Protein AF-A0AAU9VT26-F1 (afdb_monomer_lite)

Foldseek 3Di:
DDDPDPPPPPPDDPPPPDDPAQPCHVVLVVLLVVQLVCVVVVHDDDPVNSQVSSVVSCVVCVVDPCDPDDQDPVSSVVSCVVSVNDPDPPDPPDDDDPPVNVVVVVVVVVVVVVVVCVVVVPD

pLDDT: mean 78.14, std 15.05, range [41.25, 94.88]

Radius of gyration: 26.95 Å; chains: 1; bounding box: 46×36×103 Å

Sequence (123 aa):
MKRQGIQESVTSIPHDTRGHPPLLLDLDQKLILLLKSIRNRGGVVNFNVVKASALALIKSNPVKDFRGFEPTSTWVKSIYQRCNFSRRAGTTTRPPVPLGIYEECKLTFLTDIKSCIAVHSIP

Organism: NCBI:txid46732

Secondary structure (DSSP, 8-state):
------------------PPPPTTTHHHHHHHHHHHHHHHTT----HHHHHHHHHHHHHH-TTS--TT----HHHHHHHHHHTT--------SSPPPPHHHHHHHHHHHHHHHHHHHHHHT--

Structure (mmCIF, N/CA/C/O backbone):
data_AF-A0AAU9VT26-F1
#
_entry.id   AF-A0AAU9VT26-F1
#
loop_
_atom_site.group_PDB
_atom_site.id
_atom_site.type_symbol
_atom_site.label_atom_id
_atom_site.label_alt_id
_atom_site.label_comp_id
_atom_site.label_asym_id
_atom_site.label_entity_id
_atom_site.label_seq_id
_atom_site.pdbx_PDB_ins_code
_atom_site.Cartn_x
_atom_site.Cartn_y
_atom_site.Cartn_z
_atom_site.occupancy
_atom_site.B_iso_or_equiv
_atom_site.auth_seq_id
_atom_site.auth_comp_id
_atom_site.auth_asym_id
_atom_site.auth_atom_id
_atom_site.pdbx_PDB_model_num
ATOM 1 N N . MET A 1 1 ? -19.057 -13.711 63.348 1.00 41.25 1 MET A N 1
ATOM 2 C CA . MET A 1 1 ? -19.964 -13.246 62.273 1.00 41.25 1 MET A CA 1
ATOM 3 C C . MET A 1 1 ? -19.376 -13.673 60.933 1.00 41.25 1 MET A C 1
ATOM 5 O O . MET A 1 1 ? -18.337 -13.153 60.548 1.00 41.25 1 MET A O 1
ATOM 9 N N . LYS A 1 2 ? -19.948 -14.693 60.278 1.00 41.62 2 LYS A N 1
ATOM 10 C CA . LYS A 1 2 ? -19.468 -15.191 58.977 1.00 41.62 2 LYS A CA 1
ATOM 11 C C . LYS A 1 2 ? -20.074 -14.325 57.869 1.00 41.62 2 LYS A C 1
ATOM 13 O O . LYS A 1 2 ? -21.293 -14.235 57.777 1.00 41.62 2 LYS A O 1
ATOM 18 N N . ARG A 1 3 ? -19.232 -13.669 57.065 1.00 49.47 3 ARG A N 1
ATOM 19 C CA . ARG A 1 3 ? -19.654 -12.922 55.871 1.00 49.47 3 ARG A CA 1
ATOM 20 C C . ARG A 1 3 ? -20.095 -13.935 54.813 1.00 49.47 3 ARG A C 1
ATOM 22 O O . ARG A 1 3 ? -19.258 -14.653 54.275 1.00 49.47 3 ARG A O 1
ATOM 29 N N . GLN A 1 4 ? -21.399 -14.027 54.566 1.00 48.31 4 GLN A N 1
ATOM 30 C CA . GLN A 1 4 ? -21.945 -14.724 53.404 1.00 48.31 4 GLN A CA 1
ATOM 31 C C . GLN A 1 4 ? -21.641 -13.860 52.176 1.00 48.31 4 GLN A C 1
ATOM 33 O O . GLN A 1 4 ? -22.308 -12.860 51.931 1.00 48.31 4 GLN A O 1
ATOM 38 N N . GLY A 1 5 ? -20.560 -14.185 51.468 1.00 49.16 5 GLY A N 1
ATOM 39 C CA . GLY A 1 5 ? -20.278 -13.599 50.163 1.00 49.16 5 GLY A CA 1
ATOM 40 C C . GLY A 1 5 ? -21.217 -14.227 49.144 1.00 49.16 5 GLY A C 1
ATOM 41 O O . GLY A 1 5 ? -21.146 -15.432 48.918 1.00 49.16 5 GLY A O 1
ATOM 42 N N . ILE A 1 6 ? -22.108 -13.423 48.568 1.00 56.56 6 ILE A N 1
ATOM 43 C CA . ILE A 1 6 ? -22.930 -13.820 47.427 1.00 56.56 6 ILE A CA 1
ATOM 44 C C . ILE A 1 6 ? -21.958 -14.067 46.273 1.00 56.56 6 ILE A C 1
ATOM 46 O O . ILE A 1 6 ? -21.348 -13.143 45.739 1.00 56.56 6 ILE A O 1
ATOM 50 N N . GLN A 1 7 ? -21.741 -15.338 45.957 1.00 60.81 7 GLN A N 1
ATOM 51 C CA . GLN A 1 7 ? -20.884 -15.765 44.864 1.00 60.81 7 GLN A CA 1
ATOM 52 C C . GLN A 1 7 ? -21.743 -15.769 43.595 1.00 60.81 7 GLN A C 1
ATOM 54 O O . GLN A 1 7 ? -22.223 -16.810 43.155 1.00 60.81 7 GLN A O 1
ATOM 59 N N . GLU A 1 8 ? -22.022 -14.582 43.054 1.00 62.44 8 GLU A N 1
ATOM 60 C CA . GLU A 1 8 ? -22.714 -14.469 41.770 1.00 62.44 8 GLU A CA 1
ATOM 61 C C . GLU A 1 8 ? -21.802 -15.036 40.676 1.00 62.44 8 GLU A C 1
ATOM 63 O O . GLU A 1 8 ? -20.689 -14.554 40.449 1.00 62.44 8 GLU A O 1
ATOM 68 N N . SER A 1 9 ? -22.247 -16.110 40.022 1.00 60.25 9 SER A N 1
ATOM 69 C CA . SER A 1 9 ? -21.515 -16.716 38.915 1.00 60.25 9 SER A CA 1
ATOM 70 C C . SER A 1 9 ? -21.594 -15.794 37.699 1.00 60.25 9 SER A C 1
ATOM 72 O O . SER A 1 9 ? -22.598 -15.774 36.980 1.00 60.25 9 SER A O 1
ATOM 74 N N . VAL A 1 10 ? -20.532 -15.027 37.466 1.00 63.44 10 VAL A N 1
ATOM 75 C CA . VAL A 1 10 ? -20.369 -14.215 36.256 1.00 63.44 10 VAL A CA 1
ATOM 76 C C . VAL A 1 10 ? -20.374 -15.152 35.043 1.00 63.44 10 VAL A C 1
ATOM 78 O O . VAL A 1 10 ? -19.405 -15.863 34.792 1.00 63.44 10 VAL A O 1
ATOM 81 N N . THR A 1 11 ? -21.491 -15.196 34.316 1.00 70.75 11 THR A N 1
ATOM 82 C CA . THR A 1 11 ? -21.738 -16.163 33.228 1.00 70.75 11 THR A CA 1
ATOM 83 C C . THR A 1 11 ? -21.171 -15.699 31.886 1.00 70.75 11 THR A C 1
ATOM 85 O O . THR A 1 11 ? -20.898 -16.519 31.015 1.00 70.75 11 THR A O 1
ATOM 88 N N . SER A 1 12 ? -20.937 -14.397 31.718 1.00 67.69 12 SER A N 1
ATOM 89 C CA . SER A 1 12 ? -20.220 -13.847 30.567 1.00 67.69 12 SER A CA 1
ATOM 90 C C . SER A 1 12 ? -19.802 -12.404 30.822 1.00 67.69 12 SER A C 1
ATOM 92 O O . SER A 1 12 ? -20.607 -11.599 31.288 1.00 67.69 12 SER A O 1
ATOM 94 N N . ILE A 1 13 ? -18.570 -12.062 30.450 1.00 66.00 13 ILE A N 1
ATOM 95 C CA . ILE A 1 13 ? -18.117 -10.675 30.334 1.00 66.00 13 ILE A CA 1
ATOM 96 C C . ILE A 1 13 ? -18.516 -10.204 28.927 1.00 66.00 13 ILE A C 1
ATOM 98 O O . ILE A 1 13 ? -18.171 -10.893 27.962 1.00 66.00 13 ILE A O 1
ATOM 102 N N . PRO A 1 14 ? -19.240 -9.082 28.763 1.00 60.34 14 PRO A N 1
ATOM 103 C CA . PRO A 1 14 ? -19.541 -8.554 27.440 1.00 60.34 14 PRO A CA 1
ATOM 104 C C . PRO A 1 14 ? -18.225 -8.230 26.729 1.00 60.34 14 PRO A C 1
ATOM 106 O O . PRO A 1 14 ? -17.447 -7.385 27.170 1.00 60.34 14 PRO A O 1
ATOM 109 N N . HIS A 1 15 ? -17.955 -8.949 25.643 1.00 48.31 15 HIS A N 1
ATOM 110 C CA . HIS A 1 15 ? -16.756 -8.746 24.850 1.00 48.31 15 HIS A CA 1
ATOM 111 C C . HIS A 1 15 ? -16.955 -7.487 24.006 1.00 48.31 15 HIS A C 1
ATOM 113 O O . HIS A 1 15 ? -17.534 -7.538 22.921 1.00 48.31 15 HIS A O 1
ATOM 119 N N . ASP A 1 16 ? -16.495 -6.340 24.502 1.00 47.62 16 ASP A N 1
ATOM 120 C CA . ASP A 1 16 ? -16.451 -5.135 23.685 1.00 47.62 16 ASP A CA 1
ATOM 121 C C . ASP A 1 16 ? -15.347 -5.307 22.633 1.00 47.62 16 ASP A C 1
ATOM 123 O O . ASP A 1 16 ? -14.156 -5.154 22.895 1.00 47.62 16 ASP A O 1
ATOM 127 N N . THR A 1 17 ? -15.725 -5.715 21.423 1.00 55.34 17 THR A N 1
ATOM 128 C CA . THR A 1 17 ? -14.809 -5.806 20.276 1.00 55.34 17 THR A CA 1
ATOM 129 C C . THR A 1 17 ? -14.449 -4.432 19.708 1.00 55.34 17 THR A C 1
ATOM 131 O O . THR A 1 17 ? -13.803 -4.358 18.659 1.00 55.34 17 THR A O 1
ATOM 134 N N . ARG A 1 18 ? -14.868 -3.328 20.343 1.00 52.16 18 ARG A N 1
ATOM 135 C CA . ARG A 1 18 ? -14.534 -1.972 19.902 1.00 52.16 18 ARG A CA 1
ATOM 136 C C . ARG A 1 18 ? -13.075 -1.669 20.220 1.00 52.16 18 ARG A C 1
ATOM 138 O O . ARG A 1 18 ? -12.726 -1.048 21.218 1.00 52.16 18 ARG A O 1
ATOM 145 N N . GLY A 1 19 ? -12.204 -2.089 19.309 1.00 61.16 19 GLY A N 1
ATOM 146 C CA . GLY A 1 19 ? -10.886 -1.485 19.183 1.00 61.16 19 GLY A CA 1
ATOM 147 C C . GLY A 1 19 ? -11.006 0.029 18.971 1.00 61.16 19 GLY A C 1
ATOM 148 O O . GLY A 1 19 ? -12.044 0.534 18.537 1.00 61.16 19 GLY A O 1
ATOM 149 N N . HIS A 1 20 ? -9.928 0.754 19.274 1.00 61.28 20 HIS A N 1
ATOM 150 C CA . HIS A 1 20 ? -9.861 2.197 19.059 1.00 61.28 20 HIS A CA 1
ATOM 151 C C . HIS A 1 20 ? -10.270 2.545 17.613 1.00 61.28 20 HIS A C 1
ATOM 153 O O . HIS A 1 20 ? -9.761 1.906 16.681 1.00 61.28 20 HIS A O 1
ATOM 159 N N . PRO A 1 21 ? -11.184 3.512 17.407 1.00 64.69 21 PRO A N 1
ATOM 160 C CA . PRO A 1 21 ? -11.656 3.853 16.075 1.00 64.69 21 PRO A CA 1
ATOM 161 C C . PRO A 1 21 ? -10.482 4.256 15.169 1.00 64.69 21 PRO A C 1
ATOM 163 O O . PRO A 1 21 ? -9.512 4.868 15.627 1.00 64.69 21 PRO A O 1
ATOM 166 N N . PRO A 1 22 ? -10.531 3.897 13.876 1.00 72.69 22 PRO A N 1
ATOM 167 C CA . PRO A 1 22 ? -9.460 4.225 12.952 1.00 72.69 22 PRO A CA 1
ATOM 168 C C . PRO A 1 22 ? -9.318 5.739 12.801 1.00 72.69 22 PRO A C 1
ATOM 170 O O . PRO A 1 22 ? -10.293 6.437 12.536 1.00 72.69 22 PRO A O 1
ATOM 173 N N . LEU A 1 23 ? -8.078 6.230 12.879 1.00 77.75 23 LEU A N 1
ATOM 174 C CA . LEU A 1 23 ? -7.737 7.654 12.741 1.00 77.75 23 LEU A CA 1
ATOM 175 C C . LEU A 1 23 ? -8.278 8.304 11.455 1.00 77.75 23 LEU A C 1
ATOM 177 O O . LEU A 1 23 ? -8.564 9.494 11.445 1.00 77.75 23 LEU A O 1
ATOM 181 N N . LEU A 1 24 ? -8.423 7.531 10.374 1.00 80.56 24 LEU A N 1
ATOM 182 C CA . LEU A 1 24 ? -8.911 8.014 9.078 1.00 80.56 24 LEU A CA 1
ATOM 183 C C . LEU A 1 24 ? -10.433 7.864 8.882 1.00 80.56 24 LEU A C 1
ATOM 185 O O . LEU A 1 24 ? -10.944 8.289 7.841 1.00 80.56 24 LEU A O 1
ATOM 189 N N . LEU A 1 25 ? -11.163 7.287 9.847 1.00 83.19 25 LEU A N 1
ATOM 190 C CA . LEU A 1 25 ? -12.612 7.041 9.766 1.00 83.19 25 LEU A CA 1
ATOM 191 C C . LEU A 1 25 ? -12.988 6.411 8.404 1.00 83.19 25 LEU A C 1
ATOM 193 O O . LEU A 1 25 ? -12.390 5.414 8.011 1.00 83.19 25 LEU A O 1
ATOM 197 N N . ASP A 1 26 ? -13.904 7.004 7.630 1.00 82.62 26 ASP A N 1
ATOM 198 C CA . ASP A 1 26 ? -14.323 6.458 6.323 1.00 82.62 26 ASP A CA 1
ATOM 199 C C . ASP A 1 26 ? -13.205 6.389 5.267 1.00 82.62 26 ASP A C 1
ATOM 201 O O . ASP A 1 26 ? -13.288 5.599 4.323 1.00 82.62 26 ASP A O 1
ATOM 205 N N . LEU A 1 27 ? -12.156 7.217 5.382 1.00 86.44 27 LEU A N 1
ATOM 206 C CA . LEU A 1 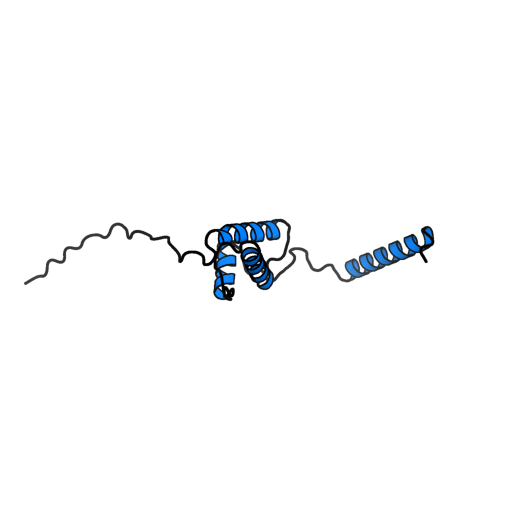27 ? -11.017 7.139 4.458 1.00 86.44 27 LEU A CA 1
ATOM 207 C C . LEU A 1 27 ? -10.173 5.891 4.714 1.00 86.44 27 LEU A C 1
ATOM 209 O O . LEU A 1 27 ? -9.484 5.424 3.807 1.00 86.44 27 LEU A O 1
ATOM 213 N N . ASP A 1 28 ? -10.257 5.325 5.916 1.00 88.69 28 ASP A N 1
ATOM 214 C CA . ASP A 1 28 ? -9.531 4.120 6.288 1.00 88.69 28 ASP A CA 1
ATOM 215 C C . ASP A 1 28 ? -9.973 2.924 5.429 1.00 88.69 28 ASP A C 1
ATOM 217 O O . ASP A 1 28 ? -9.138 2.213 4.869 1.00 88.69 28 ASP A O 1
ATOM 221 N N . GLN A 1 29 ? -11.283 2.786 5.195 1.00 88.75 29 GLN A N 1
ATOM 222 C CA . GLN A 1 29 ? -11.842 1.752 4.320 1.00 88.75 29 GLN A CA 1
ATOM 223 C C . GLN A 1 29 ? -11.316 1.890 2.882 1.00 88.75 29 GLN A C 1
ATOM 225 O O . GLN A 1 29 ? -10.891 0.907 2.270 1.00 88.75 29 GLN A O 1
ATOM 230 N N . LYS A 1 30 ? -11.299 3.121 2.345 1.00 91.38 30 LYS A N 1
ATOM 231 C CA . LYS A 1 30 ? -10.779 3.411 0.997 1.00 91.38 30 LYS A CA 1
ATOM 232 C C . LYS A 1 30 ? -9.292 3.078 0.891 1.00 91.38 30 LYS A C 1
ATOM 234 O O . LYS A 1 30 ? -8.867 2.482 -0.098 1.00 91.38 30 LYS A O 1
ATOM 239 N N . LEU A 1 31 ? -8.515 3.413 1.920 1.00 92.12 31 LEU A N 1
ATOM 240 C CA . LEU A 1 31 ? -7.095 3.087 1.992 1.00 92.12 31 LEU A CA 1
ATOM 241 C C . LEU A 1 31 ? -6.871 1.570 1.997 1.00 92.12 31 LEU A C 1
ATOM 243 O O . LEU A 1 31 ? -6.074 1.074 1.206 1.00 92.12 31 LEU A O 1
ATOM 247 N N . ILE A 1 32 ? -7.592 0.818 2.833 1.00 91.31 32 ILE A N 1
ATOM 248 C CA . ILE A 1 32 ? -7.467 -0.647 2.900 1.00 91.31 32 ILE A CA 1
ATOM 249 C C . ILE A 1 32 ? -7.791 -1.287 1.545 1.00 91.31 32 ILE A C 1
ATOM 251 O O . ILE A 1 32 ? -7.049 -2.157 1.081 1.00 91.31 32 ILE A O 1
ATOM 255 N N . LEU A 1 33 ? -8.871 -0.853 0.888 1.00 92.50 33 LEU A N 1
ATOM 256 C CA . LEU A 1 33 ? -9.258 -1.360 -0.431 1.00 92.50 33 LEU A CA 1
ATOM 257 C C . LEU A 1 33 ? -8.191 -1.067 -1.490 1.00 92.50 33 LEU A C 1
ATOM 259 O O . LEU A 1 33 ? -7.815 -1.967 -2.244 1.00 92.50 33 LEU A O 1
ATOM 263 N N . LEU A 1 34 ? -7.648 0.153 -1.502 1.00 92.62 34 LEU A N 1
ATOM 264 C CA . LEU A 1 34 ? -6.559 0.534 -2.397 1.00 92.62 34 LEU A CA 1
ATOM 265 C C . LEU A 1 34 ? -5.336 -0.368 -2.191 1.00 92.62 34 LEU A C 1
ATOM 267 O O . LEU A 1 34 ? -4.842 -0.965 -3.148 1.00 92.62 34 LEU A O 1
ATOM 271 N N . LEU A 1 35 ? -4.883 -0.535 -0.948 1.00 92.06 35 LEU A N 1
ATOM 272 C CA . LEU A 1 35 ? -3.702 -1.338 -0.628 1.00 92.06 35 LEU A CA 1
ATOM 273 C C . LEU A 1 35 ? -3.890 -2.822 -0.980 1.00 92.06 35 LEU A C 1
ATOM 275 O O . LEU A 1 35 ? -2.978 -3.445 -1.530 1.00 92.06 35 LEU A O 1
ATOM 279 N N . LYS A 1 36 ? -5.077 -3.387 -0.729 1.00 90.69 36 LYS A N 1
ATOM 280 C CA . LYS A 1 36 ? -5.421 -4.751 -1.160 1.00 90.69 36 LYS A CA 1
ATOM 281 C C . LYS A 1 36 ? -5.431 -4.875 -2.682 1.00 90.69 36 LYS A C 1
ATOM 283 O O . LYS A 1 36 ? -4.889 -5.843 -3.205 1.00 90.69 36 LYS A O 1
ATOM 288 N N . SER A 1 37 ? -5.968 -3.890 -3.403 1.00 91.50 37 SER A N 1
ATOM 289 C CA . SER A 1 37 ? -5.981 -3.907 -4.871 1.00 91.50 37 SER A CA 1
ATOM 290 C C . SER A 1 37 ? -4.569 -3.885 -5.473 1.00 91.50 37 SER A C 1
ATOM 292 O O . SER A 1 37 ? -4.288 -4.644 -6.401 1.00 91.50 37 SER A O 1
ATOM 294 N N . ILE A 1 38 ? -3.657 -3.090 -4.898 1.00 89.19 38 ILE A N 1
ATOM 295 C CA . ILE A 1 38 ? -2.244 -3.037 -5.298 1.00 89.19 38 ILE A CA 1
ATOM 296 C C . ILE A 1 38 ? -1.597 -4.402 -5.068 1.00 89.19 38 ILE A C 1
ATOM 298 O O . ILE A 1 38 ? -0.925 -4.932 -5.952 1.00 89.19 38 ILE A O 1
ATOM 302 N N . ARG A 1 39 ? -1.839 -5.003 -3.898 1.00 86.06 39 ARG A N 1
ATOM 303 C CA . ARG A 1 39 ? -1.283 -6.310 -3.546 1.00 86.06 39 ARG A CA 1
ATOM 304 C C . ARG A 1 39 ? -1.800 -7.428 -4.450 1.00 86.06 39 ARG A C 1
ATOM 306 O O . ARG A 1 39 ? -1.004 -8.250 -4.894 1.00 86.06 39 ARG A O 1
ATOM 313 N N . ASN A 1 40 ? -3.095 -7.432 -4.759 1.00 84.75 40 ASN A N 1
ATOM 314 C CA . ASN A 1 40 ? -3.722 -8.424 -5.637 1.00 84.75 40 ASN A CA 1
ATOM 315 C C . ASN A 1 40 ? -3.164 -8.374 -7.067 1.00 84.75 40 ASN A C 1
ATOM 317 O O . ASN A 1 40 ? -3.096 -9.400 -7.732 1.00 84.75 40 ASN A O 1
ATOM 321 N N . ARG A 1 41 ? -2.708 -7.202 -7.524 1.00 87.00 41 ARG A N 1
ATOM 322 C CA . ARG A 1 41 ? -2.021 -7.028 -8.816 1.00 87.00 41 ARG A CA 1
ATOM 323 C C . ARG A 1 41 ? -0.529 -7.393 -8.771 1.00 87.00 41 ARG A C 1
ATOM 325 O O . ARG A 1 41 ? 0.187 -7.149 -9.734 1.00 87.00 41 ARG A O 1
ATOM 332 N N . GLY A 1 42 ? -0.040 -7.945 -7.658 1.00 81.69 42 GLY A N 1
ATOM 333 C CA . GLY A 1 42 ? 1.371 -8.292 -7.460 1.00 81.69 42 GLY A CA 1
ATOM 334 C C . GLY A 1 42 ? 2.259 -7.123 -7.021 1.00 81.69 42 GLY A C 1
ATOM 335 O O . GLY A 1 42 ? 3.474 -7.281 -6.934 1.00 81.69 42 GLY A O 1
ATOM 336 N N . GLY A 1 43 ? 1.678 -5.958 -6.717 1.00 83.00 43 GLY A N 1
ATOM 337 C CA . GLY A 1 43 ? 2.409 -4.792 -6.234 1.00 83.00 43 GLY A CA 1
ATOM 338 C C . GLY A 1 43 ? 2.986 -4.979 -4.826 1.00 83.00 43 GLY A C 1
ATOM 339 O O . GLY A 1 43 ? 2.458 -5.713 -3.978 1.00 83.00 43 GLY A O 1
ATOM 340 N N . VAL A 1 44 ? 4.087 -4.279 -4.555 1.00 84.38 44 VAL A N 1
ATOM 341 C CA . VAL A 1 44 ? 4.729 -4.260 -3.237 1.00 84.38 44 VAL A CA 1
ATOM 342 C C . VAL A 1 44 ? 4.133 -3.132 -2.401 1.00 84.38 44 VAL A C 1
ATOM 344 O O . VAL A 1 44 ? 4.248 -1.960 -2.749 1.00 84.38 44 VAL A O 1
ATOM 347 N N . VAL A 1 45 ? 3.534 -3.482 -1.263 1.00 86.88 45 VAL A N 1
ATOM 348 C CA . VAL A 1 45 ? 3.055 -2.507 -0.278 1.00 86.88 45 VAL A CA 1
ATOM 349 C C . VAL A 1 45 ? 4.081 -2.414 0.845 1.00 86.88 45 VAL A C 1
ATOM 351 O O . VAL A 1 45 ? 4.128 -3.268 1.728 1.00 86.88 45 VAL A O 1
ATOM 354 N N . ASN A 1 46 ? 4.931 -1.392 0.780 1.00 88.06 46 ASN A N 1
ATOM 355 C CA . ASN A 1 46 ? 5.911 -1.092 1.819 1.00 88.06 46 ASN A CA 1
ATOM 356 C C . ASN A 1 46 ? 5.444 0.071 2.712 1.00 88.06 46 ASN A C 1
ATOM 358 O O . ASN A 1 46 ? 4.389 0.672 2.503 1.00 88.06 46 ASN A O 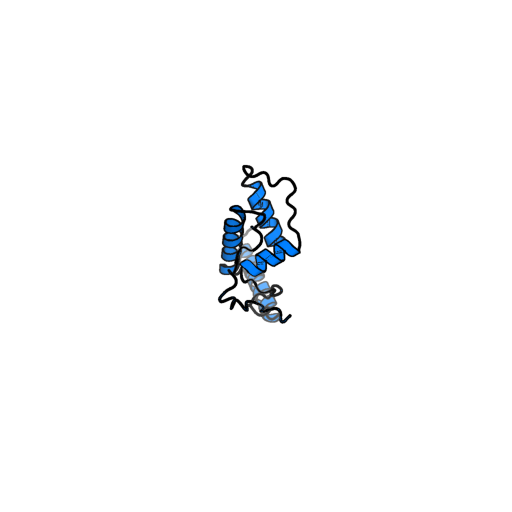1
ATOM 362 N N . PHE A 1 47 ? 6.260 0.400 3.715 1.00 87.88 47 PHE A N 1
ATOM 363 C CA . PHE A 1 47 ? 5.937 1.428 4.703 1.00 87.88 47 PHE A CA 1
ATOM 364 C C . PHE A 1 47 ? 5.655 2.791 4.059 1.00 87.88 47 PHE A C 1
ATOM 366 O O . PHE A 1 47 ? 4.680 3.458 4.404 1.00 87.88 47 PHE A O 1
ATOM 373 N N . ASN A 1 48 ? 6.476 3.166 3.080 1.00 89.44 48 ASN A N 1
ATOM 374 C CA . ASN A 1 48 ? 6.362 4.433 2.369 1.00 89.44 48 ASN A CA 1
ATOM 375 C C . ASN A 1 48 ? 5.119 4.467 1.475 1.00 89.44 48 ASN A C 1
ATOM 377 O O . ASN A 1 48 ? 4.453 5.494 1.412 1.00 89.44 48 ASN A O 1
ATOM 381 N N . VAL A 1 49 ? 4.755 3.343 0.849 1.00 89.88 49 VAL A N 1
ATOM 382 C CA . VAL A 1 49 ? 3.538 3.214 0.035 1.00 89.88 49 VAL A CA 1
ATOM 383 C C . VAL A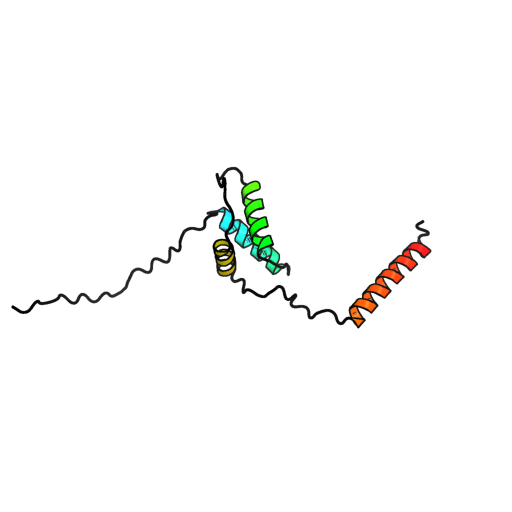 1 49 ? 2.296 3.443 0.891 1.00 89.88 49 VAL A C 1
ATOM 385 O O . VAL A 1 49 ? 1.411 4.191 0.479 1.00 89.88 49 VAL A O 1
ATOM 388 N N . VAL A 1 50 ? 2.234 2.869 2.097 1.00 90.62 50 VAL A N 1
ATOM 389 C CA . VAL A 1 50 ? 1.105 3.101 3.014 1.00 90.62 50 VAL A CA 1
ATOM 390 C C . VAL A 1 50 ? 1.019 4.578 3.410 1.00 90.62 50 VAL A C 1
ATOM 392 O O . VAL A 1 50 ? -0.055 5.170 3.313 1.00 90.62 50 VAL A O 1
ATOM 395 N N . LYS A 1 51 ? 2.147 5.196 3.793 1.00 91.94 51 LYS A N 1
ATOM 396 C CA . LYS A 1 51 ? 2.200 6.626 4.145 1.00 91.94 51 LYS A CA 1
ATOM 397 C C . LYS A 1 51 ? 1.754 7.527 2.995 1.00 91.94 51 LYS A C 1
ATOM 399 O O . LYS A 1 51 ? 0.881 8.370 3.181 1.00 91.94 51 LYS A O 1
ATOM 404 N N . ALA A 1 52 ? 2.341 7.338 1.816 1.00 92.25 52 ALA A N 1
ATOM 405 C CA . ALA A 1 52 ? 2.053 8.145 0.638 1.00 92.25 52 ALA A CA 1
ATOM 406 C C . ALA A 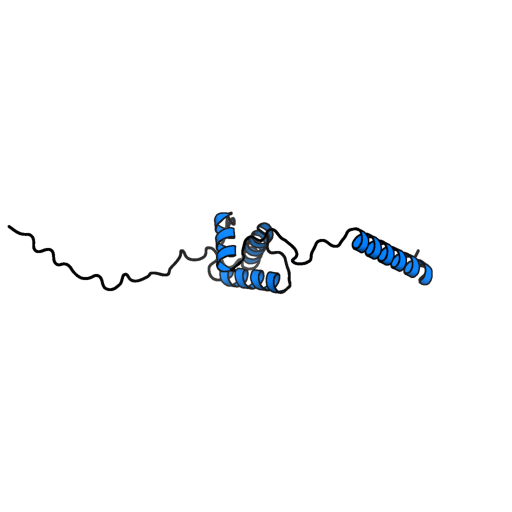1 52 ? 0.585 8.013 0.216 1.00 92.25 52 ALA A C 1
ATOM 408 O O . ALA A 1 52 ? -0.064 9.019 -0.052 1.00 92.25 52 ALA A O 1
ATOM 409 N N . SER A 1 53 ? 0.041 6.792 0.238 1.00 92.62 53 SER A N 1
ATOM 410 C CA . SER A 1 53 ? -1.364 6.536 -0.100 1.00 92.62 53 SER A CA 1
ATOM 411 C C . SER A 1 53 ? -2.320 7.225 0.875 1.00 92.62 53 SER A C 1
ATOM 413 O O . SER A 1 53 ? -3.301 7.829 0.450 1.00 92.62 53 SER A O 1
ATOM 415 N N . ALA A 1 54 ? -2.021 7.187 2.177 1.00 91.44 54 ALA A N 1
ATOM 416 C CA . ALA A 1 54 ? -2.821 7.862 3.196 1.00 91.44 54 ALA A CA 1
ATOM 417 C C . ALA A 1 54 ? -2.812 9.388 3.012 1.00 91.44 54 ALA A C 1
ATOM 419 O O . ALA A 1 54 ? -3.866 10.020 2.990 1.00 91.44 54 ALA A O 1
ATOM 420 N N . LEU A 1 55 ? -1.629 9.974 2.806 1.00 91.25 55 LEU A N 1
ATOM 421 C CA . LEU A 1 55 ? -1.478 11.412 2.571 1.00 91.25 55 LEU A CA 1
ATOM 422 C C . LEU A 1 55 ? -2.158 11.859 1.270 1.00 91.25 55 LEU A C 1
ATOM 424 O O . LEU A 1 55 ? -2.792 12.911 1.240 1.00 91.25 55 LEU A O 1
ATOM 428 N N . ALA A 1 56 ? -2.070 11.061 0.204 1.00 91.19 56 ALA A N 1
ATOM 429 C CA . ALA A 1 56 ? -2.755 11.333 -1.057 1.00 91.19 56 ALA A CA 1
ATOM 430 C C . ALA A 1 56 ? -4.286 11.269 -0.910 1.00 91.19 56 ALA A C 1
ATOM 432 O O . ALA A 1 56 ? -5.001 12.110 -1.460 1.00 91.19 56 ALA A O 1
ATOM 433 N N . LEU A 1 57 ? -4.804 10.317 -0.127 1.00 90.50 57 LEU A N 1
ATOM 434 C CA . LEU A 1 57 ? -6.234 10.221 0.175 1.00 90.50 57 LEU A CA 1
ATOM 435 C C . LEU A 1 57 ? -6.736 11.416 0.987 1.00 90.50 57 LEU A C 1
ATOM 437 O O . LEU A 1 57 ? -7.800 11.946 0.682 1.00 90.50 57 LEU A O 1
ATOM 441 N N . ILE A 1 58 ? -5.963 11.881 1.968 1.00 89.25 58 ILE A N 1
ATOM 442 C CA . ILE A 1 58 ? -6.295 13.098 2.718 1.00 89.25 58 ILE A CA 1
ATOM 443 C C . ILE A 1 58 ? -6.303 14.315 1.788 1.00 89.25 58 ILE A C 1
ATOM 445 O O . ILE A 1 58 ? -7.280 15.057 1.757 1.00 89.25 58 ILE A O 1
ATOM 449 N N . LYS A 1 59 ? -5.254 14.494 0.972 1.00 87.69 59 LYS A N 1
ATOM 450 C CA . LYS A 1 59 ? -5.151 15.626 0.034 1.00 87.69 59 LYS A CA 1
ATOM 451 C C . LYS A 1 59 ? -6.284 15.662 -0.994 1.00 87.69 59 LYS A C 1
ATOM 453 O O . LYS A 1 59 ? -6.732 16.739 -1.361 1.00 87.69 59 LYS A O 1
ATOM 458 N N . SER A 1 60 ? -6.749 14.500 -1.448 1.00 87.50 60 SER A N 1
ATOM 459 C CA . SER A 1 60 ? -7.866 14.394 -2.399 1.00 87.50 60 SER A CA 1
ATOM 460 C C . SER A 1 60 ? -9.248 14.558 -1.758 1.00 87.50 60 SER A C 1
ATOM 462 O O . SER A 1 60 ? -10.230 14.694 -2.480 1.00 87.50 60 SER A O 1
ATOM 464 N N . ASN A 1 61 ? -9.352 14.560 -0.423 1.00 84.69 61 ASN A N 1
ATOM 465 C CA . ASN A 1 61 ? -10.614 14.704 0.307 1.00 84.69 61 ASN A CA 1
ATOM 466 C C . ASN A 1 61 ? -10.510 15.845 1.345 1.00 84.69 61 ASN A C 1
ATOM 468 O O . ASN A 1 61 ? -10.533 15.574 2.548 1.00 84.69 61 ASN A O 1
ATOM 472 N N . PRO A 1 62 ? -10.441 17.122 0.913 1.00 72.69 62 PRO A N 1
ATOM 473 C CA . PRO A 1 62 ? -10.225 18.271 1.804 1.00 72.69 62 PRO A CA 1
ATOM 474 C C . PRO A 1 62 ? -11.402 18.568 2.750 1.00 72.69 62 PRO A C 1
ATOM 476 O O . PRO A 1 62 ? -11.275 19.390 3.647 1.00 72.69 62 PRO A O 1
ATOM 479 N N . VAL A 1 63 ? -12.548 17.903 2.561 1.00 68.06 63 VAL A N 1
ATOM 480 C CA . VAL A 1 63 ? -13.780 18.092 3.351 1.00 68.06 63 VAL A CA 1
ATOM 481 C C . VAL A 1 63 ? -13.601 17.675 4.816 1.00 68.06 63 VAL A C 1
ATOM 483 O O . VAL A 1 63 ? -14.336 18.125 5.689 1.00 68.06 63 VAL A O 1
ATOM 486 N N . LYS A 1 64 ? -12.631 16.801 5.101 1.00 67.56 64 LYS A N 1
ATOM 487 C CA . LYS A 1 64 ? -12.335 16.325 6.451 1.00 67.56 64 LYS A CA 1
ATOM 488 C C . LYS A 1 64 ? -11.064 17.000 6.948 1.00 67.56 64 LYS A C 1
ATOM 490 O O . LYS A 1 64 ? -10.016 16.883 6.315 1.00 67.56 64 LYS A O 1
ATOM 495 N N . ASP A 1 65 ? -11.160 17.691 8.080 1.00 69.62 65 ASP A N 1
ATOM 496 C CA . ASP A 1 65 ? -10.050 18.467 8.630 1.00 69.62 65 ASP A CA 1
ATOM 497 C C . ASP A 1 65 ? -9.013 17.538 9.293 1.00 69.62 65 ASP A C 1
ATOM 499 O O . ASP A 1 65 ? -8.962 17.361 10.505 1.00 69.62 65 ASP A O 1
ATOM 503 N N . PHE A 1 66 ? -8.188 16.888 8.469 1.00 76.38 66 PHE A N 1
ATOM 504 C CA . PHE A 1 66 ? -7.041 16.073 8.890 1.00 76.38 66 PHE A CA 1
ATOM 505 C C . PHE A 1 66 ? -5.755 16.912 8.994 1.00 76.38 66 PHE A C 1
ATOM 507 O O . PHE A 1 66 ? -4.652 16.423 8.721 1.00 76.38 66 PHE A O 1
ATOM 514 N N . ARG A 1 67 ? -5.879 18.203 9.329 1.00 71.00 67 ARG A N 1
ATOM 515 C CA . ARG A 1 67 ? -4.741 19.121 9.453 1.00 71.00 67 ARG A CA 1
ATOM 516 C C . ARG A 1 67 ? -3.732 18.566 10.462 1.00 71.00 67 ARG A C 1
ATOM 518 O O . ARG A 1 67 ? -4.067 18.321 11.614 1.00 71.00 67 ARG A O 1
ATOM 525 N N . GLY A 1 68 ? -2.497 18.341 10.009 1.00 76.69 68 GLY A N 1
ATOM 526 C CA . GLY A 1 68 ? -1.423 17.800 10.848 1.00 76.69 68 GLY A CA 1
ATOM 527 C C . GLY A 1 68 ? -1.411 16.276 11.003 1.00 76.69 68 GLY A C 1
ATOM 528 O O . GLY A 1 68 ? -0.656 15.771 11.829 1.00 76.69 68 GLY A O 1
ATOM 529 N N . PHE A 1 69 ? -2.198 15.522 10.223 1.00 84.50 69 PHE A N 1
ATOM 530 C CA . PHE A 1 69 ? -2.080 14.064 10.227 1.00 84.50 69 PHE A CA 1
ATOM 531 C C . PHE A 1 69 ? -0.694 13.630 9.738 1.00 84.50 69 PHE A C 1
ATOM 533 O O . PHE A 1 69 ? -0.366 13.745 8.553 1.00 84.50 69 PHE A O 1
ATOM 540 N N . GLU A 1 70 ? 0.093 13.066 10.651 1.00 86.62 70 GLU A N 1
ATOM 541 C CA . GLU A 1 70 ? 1.346 12.403 10.329 1.00 86.62 70 GLU A CA 1
ATOM 542 C C . GLU A 1 70 ? 1.228 10.899 10.624 1.00 86.62 70 GLU A C 1
ATOM 544 O O . GLU A 1 70 ? 1.047 10.493 11.776 1.00 86.62 70 GLU A O 1
ATOM 549 N N . PRO A 1 71 ? 1.324 10.027 9.605 1.00 86.75 71 PRO A N 1
ATOM 550 C CA . PRO A 1 71 ? 1.246 8.595 9.837 1.00 86.75 71 PRO A CA 1
ATOM 551 C C . PRO A 1 71 ? 2.461 8.104 10.642 1.00 86.75 71 PRO A C 1
ATOM 553 O O . PRO A 1 71 ? 3.601 8.103 10.167 1.00 86.75 71 PRO A O 1
ATOM 556 N N . THR A 1 72 ? 2.218 7.632 11.863 1.00 90.06 72 THR A N 1
ATOM 557 C CA . THR A 1 72 ? 3.250 7.065 12.743 1.00 90.06 72 THR A CA 1
ATOM 558 C C . THR A 1 72 ? 3.579 5.617 12.375 1.00 90.06 72 THR A C 1
ATOM 560 O O . THR A 1 72 ? 2.848 4.935 11.649 1.00 90.06 72 THR A O 1
ATOM 563 N N . SER A 1 73 ? 4.699 5.098 12.886 1.00 86.81 73 SER A N 1
ATOM 564 C CA . SER A 1 73 ? 5.107 3.719 12.598 1.00 86.81 73 SER A CA 1
ATOM 565 C C . SER A 1 73 ? 4.160 2.670 13.191 1.00 86.81 73 SER A C 1
ATOM 567 O O . SER A 1 73 ? 3.927 1.628 12.575 1.00 86.81 73 SER A O 1
ATOM 569 N N . THR A 1 74 ? 3.583 2.953 14.359 1.00 87.88 74 THR A N 1
ATOM 570 C CA . THR A 1 74 ? 2.561 2.130 15.019 1.00 87.88 74 THR A CA 1
ATOM 571 C C . THR A 1 74 ? 1.259 2.127 14.229 1.00 87.88 74 THR A C 1
ATOM 573 O O . THR A 1 74 ? 0.674 1.064 14.025 1.00 87.88 74 THR A O 1
ATOM 576 N N . TRP A 1 75 ? 0.859 3.279 13.691 1.00 89.19 75 TRP A N 1
ATOM 577 C CA . TRP A 1 75 ? -0.315 3.383 12.834 1.00 89.19 75 TRP A CA 1
ATOM 578 C C . TRP A 1 75 ? -0.168 2.570 11.539 1.00 89.19 75 TRP A C 1
ATOM 580 O O . TRP A 1 75 ? -1.047 1.787 11.189 1.00 89.19 75 TRP A O 1
ATOM 590 N N . VAL A 1 76 ? 0.982 2.646 10.861 1.00 88.94 76 VAL A N 1
ATOM 591 C CA . VAL A 1 76 ? 1.225 1.824 9.659 1.00 88.94 76 VAL A CA 1
ATOM 592 C C . VAL A 1 76 ? 1.228 0.323 9.990 1.00 88.94 76 VAL A C 1
ATOM 594 O O . VAL A 1 76 ? 0.724 -0.485 9.211 1.00 88.94 76 VAL A O 1
ATOM 597 N N . LYS A 1 77 ? 1.746 -0.079 11.161 1.00 87.44 77 LYS A N 1
ATOM 598 C CA . LYS A 1 77 ? 1.666 -1.479 11.616 1.00 87.44 77 LYS A CA 1
ATOM 599 C C . LYS A 1 77 ? 0.218 -1.937 11.814 1.00 87.44 77 LYS A C 1
ATOM 601 O O . LYS A 1 77 ? -0.097 -3.062 11.430 1.00 87.44 77 LYS A O 1
ATOM 606 N N . SER A 1 78 ? -0.655 -1.082 12.352 1.00 87.69 78 SER A N 1
ATOM 607 C CA . SER A 1 78 ? -2.078 -1.415 12.501 1.00 87.69 78 SER A CA 1
ATOM 608 C C . SER A 1 78 ? -2.756 -1.601 11.141 1.00 87.69 78 SER A C 1
ATOM 610 O O . SER A 1 78 ? -3.566 -2.509 10.973 1.00 87.69 78 SER A O 1
ATOM 612 N N . ILE A 1 79 ? -2.383 -0.806 10.131 1.00 89.44 79 ILE A N 1
ATOM 613 C CA . ILE A 1 79 ? -2.853 -0.990 8.750 1.00 89.44 79 ILE A CA 1
ATOM 614 C C . ILE A 1 79 ? -2.431 -2.358 8.210 1.00 89.44 79 ILE A C 1
ATOM 616 O O . ILE A 1 79 ? -3.261 -3.064 7.641 1.00 89.44 79 ILE A O 1
ATOM 620 N N . TYR A 1 80 ? -1.177 -2.771 8.417 1.00 87.88 80 TYR A N 1
ATOM 621 C CA . TYR A 1 80 ? -0.720 -4.089 7.969 1.00 87.88 80 TYR A CA 1
ATOM 622 C C . TYR A 1 80 ? -1.495 -5.236 8.604 1.00 87.88 80 TYR A C 1
ATOM 624 O O . TYR A 1 80 ? -1.918 -6.141 7.886 1.00 87.88 80 TYR A O 1
ATOM 632 N N . GLN A 1 81 ? -1.726 -5.174 9.916 1.00 85.50 81 GLN A N 1
ATOM 633 C CA . GLN A 1 81 ? -2.532 -6.171 10.620 1.00 85.50 81 GLN A CA 1
ATOM 634 C C . GLN A 1 81 ? -3.952 -6.234 10.047 1.00 85.50 81 GLN A C 1
ATOM 636 O O . GLN A 1 81 ? -4.420 -7.307 9.684 1.00 85.50 81 GLN A O 1
ATOM 641 N N . ARG A 1 82 ? -4.600 -5.081 9.852 1.00 86.38 82 ARG A N 1
ATOM 642 C CA . ARG A 1 82 ? -5.964 -4.999 9.298 1.00 86.38 82 ARG A CA 1
ATOM 643 C C . ARG A 1 82 ? -6.057 -5.410 7.826 1.00 86.38 82 ARG A C 1
ATOM 645 O O . ARG A 1 82 ? -7.107 -5.855 7.366 1.00 86.38 82 ARG A O 1
ATOM 652 N N . CYS A 1 83 ? -4.961 -5.305 7.079 1.00 84.56 83 CYS A N 1
ATOM 653 C CA . CYS A 1 83 ? -4.868 -5.798 5.707 1.00 84.56 83 CYS A CA 1
ATOM 654 C C . CYS A 1 83 ? -4.482 -7.285 5.615 1.00 84.56 83 CYS A C 1
ATOM 656 O O . CYS A 1 83 ? -4.441 -7.807 4.502 1.00 84.56 83 CYS A O 1
ATOM 658 N N . ASN A 1 84 ? -4.199 -7.966 6.736 1.00 84.56 84 ASN A N 1
ATOM 659 C CA . ASN A 1 84 ? -3.564 -9.291 6.769 1.00 84.56 84 ASN A CA 1
ATOM 660 C C . ASN A 1 84 ? -2.249 -9.345 5.970 1.00 84.56 84 ASN A C 1
ATOM 662 O O . ASN A 1 84 ? -1.888 -10.356 5.366 1.00 84.56 84 ASN A O 1
ATOM 666 N N . PHE A 1 85 ? -1.504 -8.240 5.957 1.00 82.31 85 PHE A N 1
ATOM 667 C CA . PHE A 1 85 ? -0.187 -8.190 5.339 1.00 82.31 85 PHE A CA 1
ATOM 668 C C . PHE A 1 85 ? 0.847 -8.659 6.357 1.00 82.31 85 PHE A C 1
ATOM 670 O O . PHE A 1 85 ? 1.229 -7.931 7.272 1.00 82.31 85 PHE A O 1
ATOM 677 N N . SER A 1 86 ? 1.341 -9.886 6.192 1.00 68.56 86 SER A N 1
ATOM 678 C CA . SER A 1 86 ? 2.554 -10.312 6.888 1.00 68.56 86 SER A CA 1
ATOM 679 C C . SER A 1 86 ? 3.717 -9.430 6.428 1.00 68.56 86 SER A C 1
ATOM 681 O O . SER A 1 86 ? 3.839 -9.199 5.221 1.00 68.56 86 SER A O 1
ATOM 683 N N . ARG A 1 87 ? 4.592 -8.991 7.347 1.00 58.97 87 ARG A N 1
ATOM 684 C CA . ARG A 1 87 ? 5.917 -8.425 7.031 1.00 58.97 87 ARG A CA 1
ATOM 685 C C . ARG A 1 87 ? 6.735 -9.469 6.263 1.00 58.97 87 ARG A C 1
ATOM 687 O O . ARG A 1 87 ? 7.614 -10.117 6.813 1.00 58.97 87 ARG A O 1
ATOM 694 N N . ARG A 1 88 ? 6.453 -9.660 4.983 1.00 53.00 88 ARG A N 1
ATOM 695 C CA . ARG A 1 88 ? 7.431 -10.210 4.064 1.00 53.00 88 ARG A CA 1
ATOM 696 C C . ARG A 1 88 ? 8.172 -8.984 3.570 1.00 53.00 88 ARG A C 1
ATOM 698 O O . ARG A 1 88 ? 7.584 -8.145 2.887 1.00 53.00 88 ARG A O 1
ATOM 705 N N . ALA A 1 89 ? 9.433 -8.844 3.996 1.00 44.03 89 ALA A N 1
ATOM 706 C CA . ALA A 1 89 ? 10.410 -8.071 3.233 1.00 44.03 89 ALA A CA 1
ATOM 707 C C . ALA A 1 89 ? 10.146 -8.393 1.766 1.00 44.03 89 ALA A C 1
ATOM 709 O O . ALA A 1 89 ? 9.903 -9.566 1.497 1.00 44.03 89 ALA A O 1
ATOM 710 N N . GLY A 1 90 ? 10.043 -7.384 0.898 1.00 49.44 90 GLY A N 1
ATOM 711 C CA . GLY A 1 90 ? 9.597 -7.530 -0.485 1.00 49.44 90 GLY A CA 1
ATOM 712 C C . GLY A 1 90 ? 10.415 -8.565 -1.246 1.00 49.44 90 GLY A C 1
ATOM 713 O O . GLY A 1 90 ? 11.281 -8.227 -2.034 1.00 49.44 90 GLY A O 1
ATOM 714 N N . THR A 1 91 ? 10.121 -9.833 -1.023 1.00 45.22 91 THR A N 1
ATOM 715 C CA . THR A 1 91 ? 10.474 -10.917 -1.885 1.00 45.22 91 THR A CA 1
ATOM 716 C C . THR A 1 91 ? 9.356 -10.863 -2.893 1.00 45.22 91 THR A C 1
ATOM 718 O O . THR A 1 91 ? 8.200 -11.217 -2.641 1.00 45.22 91 THR A O 1
ATOM 721 N N . THR A 1 92 ? 9.692 -10.296 -4.047 1.00 50.59 92 THR A N 1
ATOM 722 C CA . THR A 1 92 ? 9.141 -10.836 -5.278 1.00 50.59 92 THR A CA 1
ATOM 723 C C . THR A 1 92 ? 9.088 -12.352 -5.077 1.00 50.59 92 THR A C 1
ATOM 725 O O . THR A 1 92 ? 10.099 -12.983 -4.787 1.00 50.59 92 THR A O 1
ATOM 728 N N . THR A 1 93 ? 7.892 -12.931 -5.116 1.00 49.00 93 THR A N 1
ATOM 729 C CA . THR A 1 93 ? 7.722 -14.3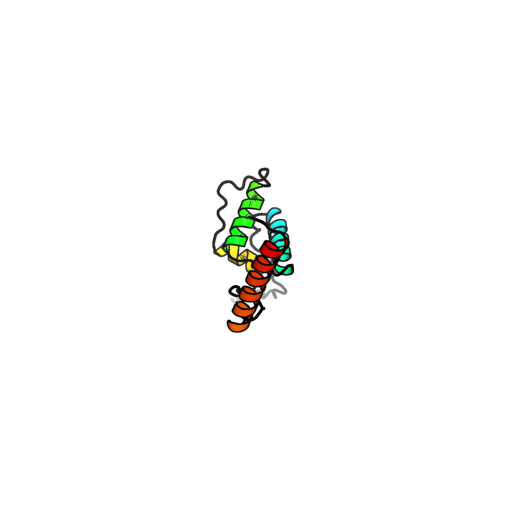89 -5.090 1.00 49.00 93 THR A CA 1
ATOM 730 C C . THR A 1 93 ? 8.449 -15.047 -6.258 1.00 49.00 93 THR A C 1
ATOM 732 O O . THR A 1 93 ? 8.613 -16.262 -6.271 1.00 49.00 93 THR A O 1
ATOM 735 N N . ARG A 1 94 ? 8.893 -14.249 -7.237 1.00 58.12 94 ARG A N 1
ATOM 736 C CA . ARG A 1 94 ? 9.776 -14.693 -8.298 1.00 58.12 94 ARG A CA 1
ATOM 737 C C . ARG A 1 94 ? 11.188 -14.818 -7.732 1.00 58.12 94 ARG A C 1
ATOM 739 O O . ARG A 1 94 ? 11.684 -13.826 -7.183 1.00 58.12 94 ARG A O 1
ATOM 746 N N . PRO A 1 95 ? 11.819 -15.995 -7.868 1.00 57.56 95 PRO A N 1
ATOM 747 C CA . PRO A 1 95 ? 13.225 -16.146 -7.543 1.00 57.56 95 PRO A CA 1
ATOM 748 C C . PRO A 1 95 ? 14.029 -15.066 -8.280 1.00 57.56 95 PRO A C 1
ATOM 750 O O . PRO A 1 95 ? 13.614 -14.640 -9.366 1.00 57.56 95 PRO A O 1
ATOM 753 N N . PRO A 1 96 ? 15.137 -14.580 -7.695 1.00 68.38 96 PRO A N 1
ATOM 754 C CA . PRO A 1 96 ? 16.035 -13.683 -8.406 1.00 68.38 96 PRO A CA 1
ATOM 755 C C . PRO A 1 96 ? 16.360 -14.309 -9.763 1.00 68.38 96 PRO A C 1
ATOM 757 O O . PRO A 1 96 ? 16.694 -15.493 -9.832 1.00 68.38 96 PRO A O 1
ATOM 760 N N . VAL A 1 97 ? 16.182 -13.533 -10.835 1.00 75.50 97 VAL A N 1
ATOM 761 C CA . VAL A 1 97 ? 16.507 -13.995 -12.187 1.00 75.50 97 VAL A CA 1
ATOM 762 C C . VAL A 1 97 ? 17.978 -14.410 -12.161 1.00 75.50 97 VAL A C 1
ATOM 764 O O . VAL A 1 97 ? 18.810 -13.587 -11.765 1.00 75.50 97 VAL A O 1
ATOM 767 N N . PRO A 1 98 ? 18.312 -15.665 -12.512 1.00 85.75 98 PRO A N 1
ATOM 768 C CA . PRO A 1 98 ? 19.699 -16.094 -12.594 1.00 85.75 98 PRO A CA 1
ATOM 769 C C . PRO A 1 98 ? 20.488 -15.123 -13.469 1.00 85.75 98 PRO A C 1
ATOM 771 O O . PRO A 1 98 ? 20.000 -14.722 -14.527 1.00 85.75 98 PRO A O 1
ATOM 774 N N . LEU A 1 99 ? 21.691 -14.744 -13.030 1.00 79.06 99 LEU A N 1
ATOM 775 C CA . LEU A 1 99 ? 22.471 -13.689 -13.682 1.00 79.06 99 LEU A CA 1
ATOM 776 C C . LEU A 1 99 ? 22.643 -13.946 -15.188 1.00 79.06 99 LEU A C 1
ATOM 778 O O . LEU A 1 99 ? 22.425 -13.036 -15.978 1.00 79.06 99 LEU A O 1
ATOM 782 N N . GLY A 1 100 ? 22.898 -15.199 -15.581 1.00 86.25 100 GLY A N 1
ATOM 783 C CA . GLY A 1 100 ? 23.022 -15.581 -16.991 1.00 86.25 100 GLY A CA 1
ATOM 784 C C . GLY A 1 100 ? 21.759 -15.324 -17.820 1.00 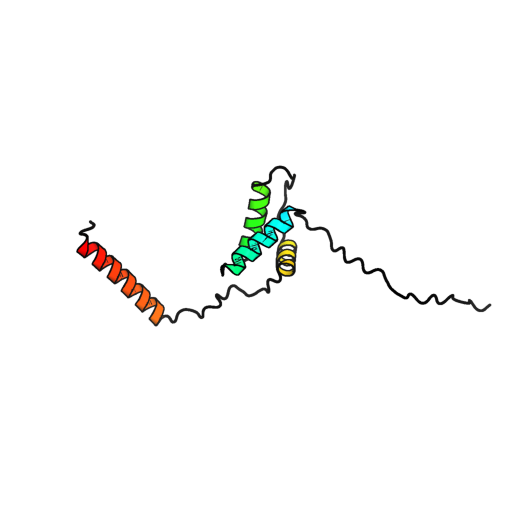86.25 100 GLY A C 1
ATOM 785 O O . GLY A 1 100 ? 21.856 -14.786 -18.915 1.00 86.25 100 GLY A O 1
ATOM 786 N N . ILE A 1 101 ? 20.567 -15.606 -17.278 1.00 85.25 101 ILE A N 1
ATOM 787 C CA . ILE A 1 101 ? 19.290 -15.355 -17.975 1.00 85.25 101 ILE A CA 1
ATOM 788 C C . ILE A 1 101 ? 19.034 -13.849 -18.099 1.00 85.25 101 ILE A C 1
ATOM 790 O O . ILE A 1 101 ? 18.521 -13.375 -19.109 1.00 85.25 101 ILE A O 1
ATOM 794 N N . TYR A 1 102 ? 19.391 -13.071 -17.074 1.00 85.12 102 TYR A N 1
ATOM 795 C CA . TYR A 1 102 ? 19.273 -11.616 -17.138 1.00 85.12 102 TYR A CA 1
ATOM 796 C C . TYR A 1 102 ? 20.209 -11.014 -18.195 1.00 85.12 102 TYR A C 1
ATOM 798 O O . TYR A 1 102 ? 19.788 -10.150 -18.965 1.00 85.12 102 TYR A O 1
ATOM 806 N N . GLU A 1 103 ? 21.461 -11.469 -18.240 1.00 90.94 103 GLU A N 1
ATOM 807 C CA . GLU A 1 103 ? 22.449 -11.019 -19.220 1.00 90.94 103 GLU A CA 1
ATOM 808 C C . GLU A 1 103 ? 22.046 -11.391 -20.647 1.00 90.94 103 GLU A C 1
ATOM 810 O O . GLU A 1 103 ? 22.120 -10.539 -21.532 1.00 90.94 103 GLU A O 1
ATOM 815 N N . GLU A 1 104 ? 21.535 -12.605 -20.853 1.00 91.69 104 GLU A N 1
ATOM 816 C CA . GLU A 1 104 ? 21.006 -13.055 -22.139 1.00 91.69 104 GLU A CA 1
ATOM 817 C C . GLU A 1 104 ? 19.825 -12.185 -22.587 1.00 91.69 104 GLU A C 1
ATOM 819 O O . GLU A 1 104 ? 19.892 -11.562 -23.644 1.00 91.69 104 GLU A O 1
ATOM 824 N N . CYS A 1 105 ? 18.800 -12.012 -21.742 1.00 89.00 105 CYS A N 1
ATOM 825 C CA . CYS A 1 105 ? 17.656 -11.146 -22.046 1.00 89.00 105 CYS A CA 1
ATOM 826 C C . CYS A 1 105 ? 18.074 -9.700 -22.354 1.00 89.00 105 CYS A C 1
ATOM 828 O O . CYS A 1 105 ? 17.514 -9.062 -23.247 1.00 89.00 105 CYS A O 1
ATOM 830 N N . LYS A 1 106 ? 19.061 -9.167 -21.622 1.00 91.94 106 LYS A N 1
ATOM 831 C CA . LYS A 1 106 ? 19.604 -7.826 -21.860 1.00 91.94 106 LYS A CA 1
ATOM 832 C C . LYS A 1 106 ? 20.301 -7.743 -23.218 1.00 91.94 106 LYS A C 1
ATOM 834 O O . LYS A 1 106 ? 20.110 -6.758 -23.929 1.00 91.94 106 LYS A O 1
ATOM 839 N N . LEU A 1 107 ? 21.106 -8.743 -23.578 1.00 94.31 107 LEU A N 1
ATOM 840 C CA . LEU A 1 107 ? 21.795 -8.795 -24.867 1.00 94.31 107 LEU A CA 1
ATOM 841 C C . LEU A 1 107 ? 20.808 -8.923 -26.027 1.00 94.31 107 LEU A C 1
ATOM 843 O O . LEU A 1 107 ? 20.934 -8.172 -26.994 1.00 94.31 107 LEU A O 1
ATOM 847 N N . THR A 1 108 ? 19.805 -9.794 -25.913 1.00 94.31 108 THR A N 1
ATOM 848 C CA . THR A 1 108 ? 18.749 -9.952 -26.921 1.00 94.31 108 THR A CA 1
ATOM 849 C C . THR A 1 108 ? 18.011 -8.638 -27.137 1.00 94.31 108 THR A C 1
ATOM 851 O O . THR A 1 108 ? 17.963 -8.144 -28.255 1.00 94.31 108 THR A O 1
ATOM 854 N N . PHE A 1 109 ? 17.566 -7.985 -26.061 1.00 93.75 109 PHE A N 1
ATOM 855 C CA . PHE A 1 109 ? 16.885 -6.693 -26.147 1.00 93.75 109 PHE A CA 1
ATOM 856 C C . PHE A 1 109 ? 17.734 -5.603 -26.824 1.00 93.75 109 PHE A C 1
ATOM 858 O O . PHE A 1 109 ? 17.245 -4.858 -27.671 1.00 93.75 109 PHE A O 1
ATOM 865 N N . LEU A 1 110 ? 19.024 -5.507 -26.484 1.00 93.44 110 LEU A N 1
ATOM 866 C CA . LEU A 1 110 ? 19.931 -4.546 -27.121 1.00 93.44 110 LEU A CA 1
ATOM 867 C C . LEU A 1 110 ? 20.187 -4.871 -28.594 1.00 93.44 110 LEU A C 1
ATOM 869 O O . LEU A 1 110 ? 20.370 -3.961 -29.402 1.00 93.44 110 LEU A O 1
ATOM 873 N N . THR A 1 111 ? 20.215 -6.156 -28.936 1.00 94.88 111 THR A N 1
ATOM 874 C CA . THR A 1 111 ? 20.385 -6.622 -30.313 1.00 94.88 111 THR A CA 1
ATOM 875 C C . THR A 1 111 ? 19.144 -6.291 -31.128 1.00 94.88 111 THR A C 1
ATOM 877 O O . THR A 1 111 ? 19.274 -5.721 -32.205 1.00 94.88 111 THR A O 1
ATOM 880 N N . ASP A 1 112 ? 17.954 -6.522 -30.581 1.00 93.50 112 ASP A N 1
ATOM 881 C CA . ASP A 1 112 ? 16.681 -6.183 -31.216 1.00 93.50 112 ASP A CA 1
ATOM 882 C C . ASP A 1 112 ? 16.562 -4.679 -31.470 1.00 93.50 112 ASP A C 1
ATOM 884 O O . ASP A 1 112 ? 16.178 -4.271 -32.564 1.00 93.50 112 ASP A O 1
ATOM 888 N N . ILE A 1 113 ? 16.973 -3.840 -30.510 1.00 90.88 113 ILE A N 1
ATOM 889 C CA . ILE A 1 113 ? 17.032 -2.384 -30.704 1.00 90.88 113 ILE A CA 1
ATOM 890 C C . ILE A 1 113 ? 17.971 -2.026 -31.857 1.00 90.88 113 ILE A C 1
ATOM 892 O O . ILE A 1 113 ? 17.588 -1.261 -32.738 1.00 90.88 113 ILE A O 1
ATOM 896 N N . LYS A 1 114 ? 19.194 -2.571 -31.875 1.00 88.75 114 LYS A N 1
ATOM 897 C CA . LYS A 1 114 ? 20.175 -2.276 -32.931 1.00 88.75 114 LYS A CA 1
ATOM 898 C C . LYS A 1 114 ? 19.688 -2.735 -34.304 1.00 88.75 114 LYS A C 1
ATOM 900 O O . LYS A 1 114 ? 19.815 -1.987 -35.268 1.00 88.75 114 LYS A O 1
ATOM 905 N N . SER A 1 115 ? 19.104 -3.926 -34.379 1.00 89.88 115 SER A N 1
ATOM 906 C CA . SER A 1 115 ? 18.491 -4.466 -35.593 1.00 89.88 115 SER A CA 1
ATOM 907 C C . SER A 1 115 ? 17.341 -3.580 -36.070 1.00 89.88 115 SER A C 1
ATOM 909 O O . SER A 1 115 ? 17.267 -3.256 -37.249 1.00 89.88 115 SER A O 1
ATOM 911 N N . CYS A 1 116 ? 16.482 -3.121 -35.159 1.00 88.19 116 CYS A N 1
ATOM 912 C CA . CYS A 1 116 ? 15.369 -2.224 -35.462 1.00 88.19 116 CYS A CA 1
ATOM 913 C C . CYS A 1 116 ? 15.861 -0.860 -35.984 1.00 88.19 116 CYS A C 1
ATOM 915 O O . CYS A 1 116 ? 15.380 -0.386 -37.010 1.00 88.19 116 CYS A O 1
ATOM 917 N N . ILE A 1 117 ? 16.878 -0.267 -35.347 1.00 87.31 117 ILE A N 1
ATOM 918 C CA . ILE A 1 117 ? 17.523 0.975 -35.806 1.00 87.31 117 ILE A CA 1
ATOM 919 C C . ILE A 1 117 ? 18.107 0.797 -37.213 1.00 87.31 117 ILE A C 1
ATOM 921 O O . ILE A 1 117 ? 17.887 1.646 -38.075 1.00 87.31 117 ILE A O 1
ATOM 925 N N . ALA A 1 118 ? 18.804 -0.316 -37.463 1.00 84.38 118 ALA A N 1
ATOM 926 C CA . ALA A 1 118 ? 19.401 -0.612 -38.763 1.00 84.38 118 ALA A CA 1
ATOM 927 C C . ALA A 1 118 ? 18.348 -0.819 -39.864 1.00 84.38 118 ALA A C 1
ATOM 929 O O . ALA A 1 118 ? 18.509 -0.304 -40.967 1.00 84.38 118 ALA A O 1
ATOM 930 N N . VAL A 1 119 ? 17.252 -1.529 -39.568 1.00 88.06 119 VAL A N 1
ATOM 931 C CA . VAL A 1 119 ? 16.154 -1.763 -40.523 1.00 88.06 119 VAL A CA 1
ATOM 932 C C . VAL A 1 119 ? 15.402 -0.472 -40.838 1.00 88.06 119 VAL A C 1
ATOM 934 O O . VAL A 1 119 ? 15.079 -0.214 -41.995 1.00 88.06 119 VAL A O 1
ATOM 937 N N . HIS A 1 120 ? 15.128 0.354 -39.828 1.00 85.12 120 HIS A N 1
ATOM 938 C CA . HIS A 1 120 ? 14.321 1.562 -39.992 1.00 85.12 120 HIS A CA 1
ATOM 939 C C . HIS A 1 120 ? 15.142 2.828 -40.275 1.00 85.12 120 HIS A C 1
ATOM 941 O O . HIS A 1 120 ? 14.549 3.896 -40.409 1.00 85.12 120 HIS A O 1
ATOM 947 N N . SER A 1 121 ? 16.474 2.720 -40.398 1.00 74.50 121 SER A N 1
ATOM 948 C CA . SER A 1 121 ? 17.397 3.846 -40.637 1.00 74.50 121 SER A CA 1
ATOM 949 C C . SER A 1 121 ? 17.127 5.040 -39.710 1.00 74.50 121 SER A C 1
ATOM 951 O O . SER A 1 121 ? 17.123 6.192 -40.144 1.00 74.50 121 SER A O 1
ATOM 953 N N . ILE A 1 122 ? 16.838 4.755 -38.438 1.00 62.59 122 ILE A N 1
ATOM 954 C CA . ILE A 1 122 ? 16.569 5.780 -37.425 1.00 62.59 122 ILE A CA 1
ATOM 955 C C . ILE A 1 122 ? 17.927 6.418 -37.068 1.00 62.59 122 ILE A C 1
ATOM 957 O O . ILE A 1 122 ? 18.810 5.672 -36.642 1.00 62.59 122 ILE A O 1
ATOM 961 N N . PRO A 1 123 ? 18.132 7.731 -37.292 1.00 62.56 123 PRO A N 1
ATOM 962 C CA . PRO A 1 123 ? 19.416 8.396 -37.057 1.00 62.56 123 PRO A CA 1
ATOM 963 C C . PRO A 1 123 ? 19.805 8.466 -35.575 1.00 62.56 123 PRO A C 1
ATOM 965 O O . PRO A 1 123 ? 18.895 8.523 -34.713 1.00 62.56 123 PRO A O 1
#